Protein AF-A0A1H9Y994-F1 (afdb_monomer)

pLDDT: mean 84.55, std 11.84, range [49.69, 94.56]

Secondary structure (DSSP, 8-state):
---EEEEETTEEEEE-TTS-EEEEEPPPTTTPPPEEEEE-SHHHHHHHHHHHHHS-SHHHHHHHHHHHHHHHHHH-TT--

Nearest PDB structures (foldseek):
  1p27-assembly1_C  TM=5.016E-01  e=3.918E-01  Homo sapiens
  1hl6-assembly2_D  TM=5.288E-01  e=9.070E-01  Drosophila melanogaster
  1oo0-assembly1_A  TM=4.834E-01  e=6.720E-01  Drosophila melanogaster
  8adc-assembly1_B  TM=5.930E-01  e=5.819E+00  Waddlia chondrophila
  8adb-assembly1_A  TM=4.618E-01  e=8.338E+00  Waddlia chondrophila

Organism: NCBI:txid364199

Structure (mmCIF, N/CA/C/O backbone):
data_AF-A0A1H9Y994-F1
#
_entry.id   AF-A0A1H9Y994-F1
#
loop_
_atom_site.group_PDB
_atom_site.id
_atom_site.type_symbol
_atom_site.label_atom_id
_atom_site.label_alt_id
_atom_site.label_comp_id
_atom_site.label_asym_id
_atom_site.label_entity_id
_atom_site.label_seq_id
_atom_site.pdbx_PDB_ins_code
_atom_site.Cartn_x
_atom_site.Cartn_y
_atom_site.Cartn_z
_atom_site.occupancy
_atom_site.B_iso_or_equiv
_atom_site.auth_seq_id
_atom_site.auth_comp_id
_atom_site.auth_asym_id
_atom_site.auth_atom_id
_atom_site.pdbx_PDB_model_num
ATOM 1 N N . MET A 1 1 ? -18.446 -2.564 2.061 1.00 52.69 1 MET A N 1
ATOM 2 C CA . MET A 1 1 ? -17.750 -1.252 2.057 1.00 52.69 1 MET A CA 1
ATOM 3 C C . MET A 1 1 ? -17.327 -1.021 0.620 1.00 52.69 1 MET A C 1
ATOM 5 O O . MET A 1 1 ? -16.906 -1.995 0.020 1.00 52.69 1 MET A O 1
ATOM 9 N N . ALA A 1 2 ? -17.495 0.172 0.041 1.00 56.81 2 ALA A N 1
ATOM 10 C CA . ALA A 1 2 ? -17.119 0.377 -1.360 1.00 56.81 2 ALA A CA 1
ATOM 11 C C . ALA A 1 2 ? -15.644 0.007 -1.571 1.00 56.81 2 ALA A C 1
ATOM 13 O O . ALA A 1 2 ? -14.792 0.415 -0.781 1.00 56.81 2 ALA A O 1
ATOM 14 N N . ASP A 1 3 ? -15.375 -0.782 -2.606 1.00 68.00 3 ASP A N 1
ATOM 15 C CA . ASP A 1 3 ? -14.028 -1.195 -2.968 1.00 68.00 3 ASP A CA 1
ATOM 16 C C . ASP A 1 3 ? -13.220 0.047 -3.355 1.00 68.00 3 ASP A C 1
ATOM 18 O O . ASP A 1 3 ? -13.466 0.669 -4.389 1.00 68.00 3 ASP A O 1
ATOM 22 N N . ARG A 1 4 ? -12.325 0.483 -2.466 1.00 82.12 4 ARG A N 1
ATOM 23 C CA . ARG A 1 4 ? -11.481 1.654 -2.707 1.00 82.12 4 ARG A CA 1
ATOM 24 C C . ARG A 1 4 ? -10.129 1.175 -3.191 1.00 82.12 4 ARG A C 1
ATOM 26 O O . ARG A 1 4 ? -9.497 0.333 -2.551 1.00 82.12 4 ARG A O 1
ATOM 33 N N . GLU A 1 5 ? -9.668 1.745 -4.295 1.00 90.50 5 GLU A N 1
ATOM 34 C CA . GLU A 1 5 ? -8.337 1.491 -4.824 1.00 90.50 5 GLU A CA 1
ATOM 35 C C . GLU A 1 5 ? -7.558 2.787 -5.030 1.00 90.50 5 GLU A C 1
ATOM 37 O O . GLU A 1 5 ? -8.106 3.844 -5.339 1.00 90.50 5 GLU A O 1
ATOM 42 N N . PHE A 1 6 ? -6.247 2.683 -4.867 1.00 91.75 6 PHE A N 1
ATOM 43 C CA . PHE A 1 6 ? -5.304 3.756 -5.102 1.00 91.75 6 PHE A CA 1
ATOM 44 C C . PHE A 1 6 ? -4.109 3.226 -5.878 1.00 91.75 6 PHE A C 1
ATOM 46 O O . PHE A 1 6 ? -3.512 2.208 -5.518 1.00 91.75 6 PHE A O 1
ATOM 53 N N . LEU A 1 7 ? -3.744 3.937 -6.942 1.00 91.50 7 LEU A N 1
ATOM 54 C CA . LEU A 1 7 ? -2.626 3.595 -7.807 1.00 91.50 7 LEU A CA 1
ATOM 55 C C . LEU A 1 7 ? -1.503 4.621 -7.637 1.00 91.50 7 LEU A C 1
ATOM 57 O O . LEU A 1 7 ? -1.673 5.803 -7.925 1.00 91.50 7 LEU A O 1
ATOM 61 N N . ALA A 1 8 ? -0.333 4.150 -7.220 1.00 88.25 8 ALA A N 1
ATOM 62 C CA . ALA A 1 8 ? 0.911 4.905 -7.214 1.00 88.25 8 ALA A CA 1
ATOM 63 C C . ALA A 1 8 ? 1.893 4.237 -8.182 1.00 88.25 8 ALA A C 1
ATOM 65 O O . ALA A 1 8 ? 2.479 3.200 -7.870 1.00 88.25 8 ALA A O 1
ATOM 66 N N . GLY A 1 9 ? 2.055 4.807 -9.378 1.00 87.38 9 GLY A N 1
ATOM 67 C CA . GLY A 1 9 ? 2.915 4.233 -10.415 1.00 87.38 9 GLY A CA 1
ATOM 68 C C . GLY A 1 9 ? 2.488 2.805 -10.774 1.00 87.38 9 GLY A C 1
ATOM 69 O O . GLY A 1 9 ? 1.382 2.586 -11.260 1.00 87.38 9 GLY A O 1
ATOM 70 N N . ARG A 1 10 ? 3.362 1.825 -10.511 1.00 86.56 10 ARG A N 1
ATOM 71 C CA . ARG A 1 10 ? 3.102 0.388 -10.739 1.00 86.56 10 ARG A CA 1
ATOM 72 C C . ARG A 1 10 ? 2.532 -0.349 -9.524 1.00 86.56 10 ARG A C 1
ATOM 74 O O . ARG A 1 10 ? 2.348 -1.563 -9.586 1.00 86.56 10 ARG A O 1
ATOM 81 N N . VAL A 1 11 ? 2.279 0.345 -8.417 1.00 89.69 11 VAL A N 1
ATOM 82 C CA . VAL A 1 11 ? 1.774 -0.253 -7.178 1.00 89.69 11 VAL A CA 1
ATOM 83 C C . VAL A 1 11 ? 0.337 0.186 -6.943 1.00 89.69 11 VAL A C 1
ATOM 85 O O . VAL A 1 11 ? 0.043 1.376 -6.872 1.00 89.69 11 VAL A O 1
ATOM 88 N N . ARG A 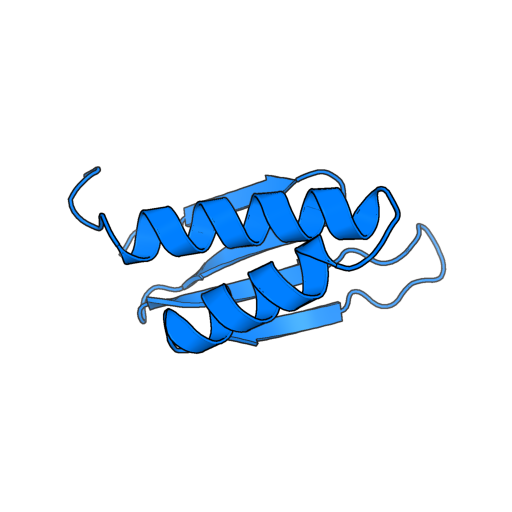1 12 ? -0.560 -0.783 -6.797 1.00 92.06 12 ARG A N 1
ATOM 89 C CA . ARG A 1 12 ? -1.969 -0.583 -6.474 1.00 92.06 12 ARG A CA 1
ATOM 90 C C . ARG A 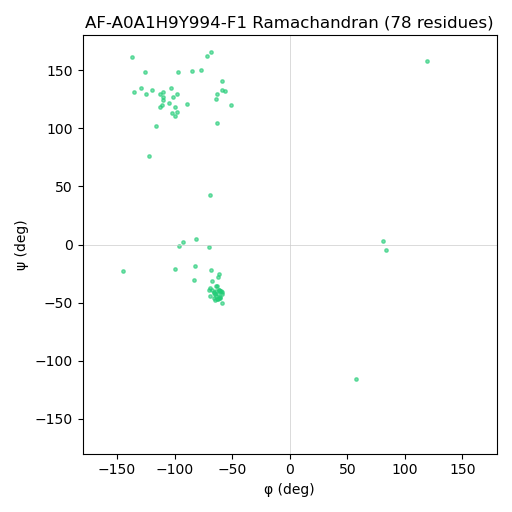1 12 ? -2.238 -1.069 -5.057 1.00 92.06 12 ARG A C 1
ATOM 92 O O . ARG A 1 12 ? -1.930 -2.214 -4.750 1.00 92.06 12 ARG A O 1
ATOM 99 N N . ALA A 1 13 ? -2.825 -0.233 -4.214 1.00 92.38 13 ALA A N 1
ATOM 100 C CA . ALA A 1 13 ? -3.426 -0.658 -2.955 1.00 92.38 13 ALA A CA 1
ATOM 101 C C . ALA A 1 13 ? -4.943 -0.689 -3.122 1.00 92.38 13 ALA A C 1
ATOM 103 O O . ALA A 1 13 ? -5.519 0.241 -3.676 1.00 92.38 13 ALA A O 1
ATOM 104 N N . ARG A 1 14 ? -5.584 -1.750 -2.647 1.00 92.38 14 ARG A N 1
ATOM 105 C CA . ARG A 1 14 ? -7.034 -1.927 -2.652 1.00 92.38 14 ARG A CA 1
ATOM 106 C C . ARG A 1 14 ? -7.485 -2.303 -1.252 1.00 92.38 14 ARG A C 1
ATOM 108 O O . ARG A 1 14 ? -6.860 -3.159 -0.636 1.00 92.38 14 ARG A O 1
ATOM 115 N N . ILE A 1 15 ? -8.553 -1.690 -0.763 1.00 89.38 15 ILE A N 1
ATOM 116 C CA . ILE A 1 15 ? -9.188 -2.061 0.502 1.00 89.38 15 ILE A CA 1
ATOM 117 C C . ILE A 1 15 ? -10.389 -2.923 0.155 1.00 89.38 15 ILE A C 1
ATOM 119 O O . ILE A 1 15 ? -11.354 -2.444 -0.437 1.00 89.38 15 ILE A O 1
ATOM 123 N N . ALA A 1 16 ? -10.290 -4.205 0.483 1.00 86.25 16 ALA A N 1
ATOM 124 C CA . ALA A 1 16 ? -11.363 -5.157 0.285 1.00 86.25 16 ALA A CA 1
ATOM 125 C C . ALA A 1 16 ? -12.495 -4.914 1.292 1.00 86.25 16 ALA A C 1
ATOM 127 O O . ALA A 1 16 ? -12.316 -4.294 2.342 1.00 86.25 16 ALA A O 1
ATOM 128 N N . GLU A 1 17 ? -13.674 -5.458 0.999 1.00 81.12 17 GLU A N 1
ATOM 129 C CA . GLU A 1 17 ? -14.879 -5.220 1.801 1.00 81.12 17 GLU A CA 1
ATOM 130 C C . GLU A 1 17 ? -14.776 -5.697 3.254 1.00 81.12 17 GLU A C 1
ATOM 132 O O . GLU A 1 17 ? -15.454 -5.160 4.129 1.00 81.12 17 GLU A O 1
ATOM 137 N N . ASN A 1 18 ? -13.914 -6.683 3.507 1.00 82.69 18 ASN A N 1
ATOM 138 C CA . ASN A 1 18 ? -13.610 -7.216 4.833 1.00 82.69 18 ASN A CA 1
ATOM 139 C C . ASN A 1 18 ? -12.595 -6.361 5.619 1.00 82.69 18 ASN A C 1
ATOM 141 O O . ASN A 1 18 ? -12.164 -6.772 6.693 1.00 82.69 18 ASN A O 1
ATOM 145 N N . GLY A 1 19 ? -12.177 -5.209 5.084 1.00 81.88 19 GLY A N 1
ATOM 146 C CA . GLY A 1 19 ? -11.196 -4.317 5.703 1.00 81.88 19 GLY A CA 1
ATOM 147 C C . GLY A 1 19 ? -9.736 -4.729 5.493 1.00 81.88 19 GLY A C 1
ATOM 148 O O . GLY A 1 19 ? -8.841 -4.061 6.007 1.00 81.88 19 GLY A O 1
ATOM 149 N N . SER A 1 20 ? -9.474 -5.797 4.734 1.00 87.94 20 SER A N 1
ATOM 150 C CA . SER A 1 20 ? -8.109 -6.175 4.360 1.00 87.94 20 SER A CA 1
ATOM 151 C C . SER A 1 20 ? -7.571 -5.290 3.237 1.00 87.94 20 SER A C 1
ATOM 153 O O . SER A 1 20 ? -8.310 -4.804 2.382 1.00 87.94 20 SER A O 1
ATOM 155 N N . VAL A 1 21 ? -6.258 -5.091 3.226 1.00 91.31 21 VAL A N 1
ATOM 156 C CA . VAL A 1 21 ? -5.541 -4.331 2.210 1.00 91.31 21 VAL A CA 1
ATOM 157 C C . VAL A 1 21 ? -4.818 -5.296 1.286 1.00 91.31 21 VAL A C 1
ATOM 159 O O . VAL A 1 21 ? -3.954 -6.069 1.697 1.00 91.31 21 VAL A O 1
ATOM 162 N N . ILE A 1 22 ? -5.143 -5.217 0.006 1.00 92.44 22 ILE A N 1
ATOM 163 C CA . ILE A 1 22 ? -4.492 -5.949 -1.066 1.00 92.44 22 ILE A CA 1
ATOM 164 C C . ILE A 1 22 ? -3.548 -4.989 -1.782 1.00 92.44 22 ILE A C 1
ATOM 166 O O . ILE A 1 22 ? -3.978 -4.047 -2.447 1.00 92.44 22 ILE A O 1
ATOM 170 N N . LEU A 1 23 ? -2.250 -5.244 -1.678 1.00 92.25 23 LEU A N 1
ATOM 171 C CA . LEU A 1 23 ? -1.225 -4.518 -2.409 1.00 92.25 23 LEU A CA 1
ATOM 172 C C . LEU A 1 23 ? -0.802 -5.335 -3.629 1.00 92.25 23 LEU A C 1
ATOM 174 O O . LEU A 1 23 ? -0.278 -6.435 -3.496 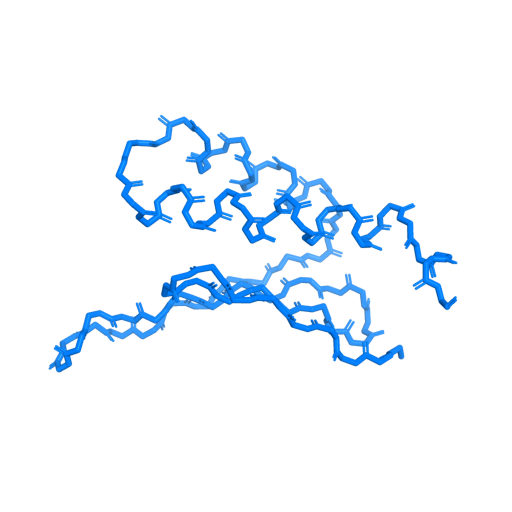1.00 92.25 23 LEU A O 1
ATOM 178 N N . THR A 1 24 ? -1.004 -4.794 -4.822 1.00 91.31 24 THR A N 1
ATOM 179 C CA . THR A 1 24 ? -0.601 -5.405 -6.089 1.00 91.31 24 THR A CA 1
ATOM 180 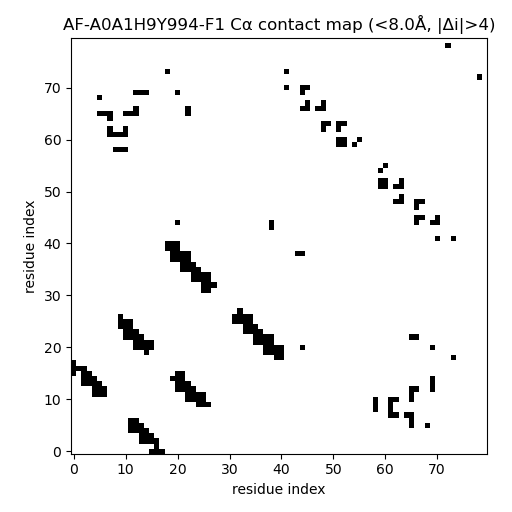C C . THR A 1 24 ? 0.500 -4.574 -6.724 1.00 91.31 24 THR A C 1
ATOM 182 O O . THR A 1 24 ? 0.296 -3.416 -7.078 1.00 91.31 24 THR A O 1
ATOM 185 N N . ARG A 1 25 ? 1.676 -5.164 -6.905 1.00 88.38 25 ARG A N 1
ATOM 186 C CA . ARG A 1 25 ? 2.777 -4.582 -7.667 1.00 88.38 25 ARG A CA 1
ATOM 187 C C . ARG A 1 25 ? 2.761 -5.177 -9.069 1.00 88.38 25 ARG A C 1
ATOM 189 O O . ARG A 1 25 ? 3.014 -6.372 -9.232 1.00 88.38 25 ARG A O 1
ATOM 196 N N . ALA A 1 26 ? 2.494 -4.350 -10.074 1.00 82.00 26 ALA A N 1
ATOM 197 C CA . ALA A 1 26 ? 2.623 -4.754 -11.465 1.00 82.00 26 ALA A CA 1
ATOM 198 C C . ALA A 1 26 ? 4.090 -5.087 -11.763 1.00 82.00 26 ALA A C 1
ATOM 200 O O . ALA A 1 26 ? 4.998 -4.315 -11.446 1.00 82.00 26 ALA A O 1
ATOM 201 N N . GLY A 1 27 ? 4.325 -6.258 -12.350 1.00 74.69 27 GLY A N 1
ATOM 202 C CA . GLY A 1 27 ? 5.653 -6.615 -12.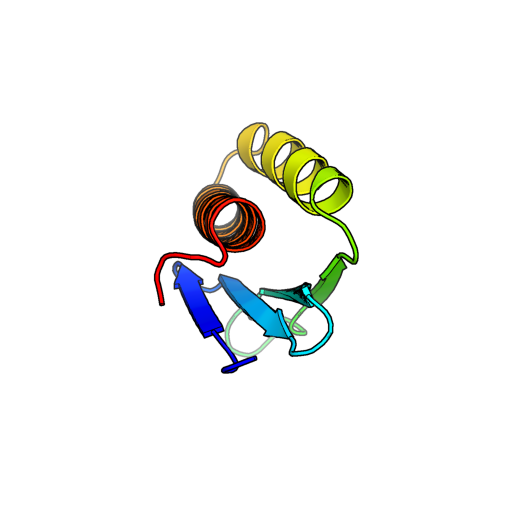819 1.00 74.69 27 GLY A CA 1
ATOM 203 C C . GLY A 1 27 ? 6.080 -5.765 -14.019 1.00 74.69 27 GLY A C 1
ATOM 204 O O . GLY A 1 27 ? 5.272 -5.073 -14.640 1.00 74.69 27 GLY A O 1
ATOM 205 N N . ALA A 1 28 ? 7.372 -5.797 -14.348 1.00 65.88 28 ALA A N 1
ATOM 206 C CA . ALA A 1 28 ? 7.887 -5.120 -15.534 1.00 65.88 28 ALA A CA 1
ATOM 207 C C . ALA A 1 28 ? 7.200 -5.639 -16.811 1.00 65.88 28 ALA A C 1
ATOM 209 O O . ALA A 1 28 ? 6.972 -6.847 -16.946 1.00 65.88 28 ALA A O 1
ATOM 210 N N . ILE A 1 29 ? 6.912 -4.725 -17.745 1.00 59.31 29 ILE A N 1
ATOM 211 C CA . ILE A 1 29 ? 6.265 -5.022 -19.030 1.00 59.31 29 ILE A CA 1
ATOM 212 C C . ILE A 1 29 ? 7.011 -6.177 -19.718 1.00 59.31 29 ILE A C 1
ATOM 214 O O . ILE A 1 29 ? 8.211 -6.087 -19.968 1.00 59.31 29 ILE A O 1
ATOM 218 N N . GLY A 1 30 ? 6.302 -7.280 -19.974 1.00 62.47 30 GLY A N 1
ATOM 219 C CA . GLY A 1 30 ? 6.806 -8.437 -20.722 1.00 62.47 30 GLY A CA 1
ATOM 220 C C . GLY A 1 30 ? 7.618 -9.482 -19.943 1.00 62.47 30 GLY A C 1
ATOM 221 O O . GLY A 1 30 ? 7.955 -10.504 -20.533 1.00 62.47 30 GLY A O 1
ATOM 222 N N . ARG A 1 31 ? 7.938 -9.287 -18.650 1.00 60.06 31 ARG A N 1
ATOM 223 C CA . ARG A 1 31 ? 8.705 -10.287 -17.860 1.00 60.06 31 ARG A CA 1
ATOM 224 C C . ARG A 1 31 ? 8.336 -10.424 -16.383 1.00 60.06 31 ARG A C 1
ATOM 226 O O . ARG A 1 31 ? 8.650 -11.449 -15.784 1.00 60.06 31 ARG A O 1
ATOM 233 N N . GLY A 1 32 ? 7.737 -9.415 -15.755 1.00 63.72 32 GLY A N 1
ATOM 234 C CA . GLY A 1 32 ? 7.487 -9.459 -14.317 1.00 63.72 32 GLY A CA 1
ATOM 235 C C . GLY A 1 32 ? 6.144 -10.099 -13.985 1.00 63.72 32 GLY A C 1
ATOM 236 O O . GLY A 1 32 ? 5.104 -9.568 -14.365 1.00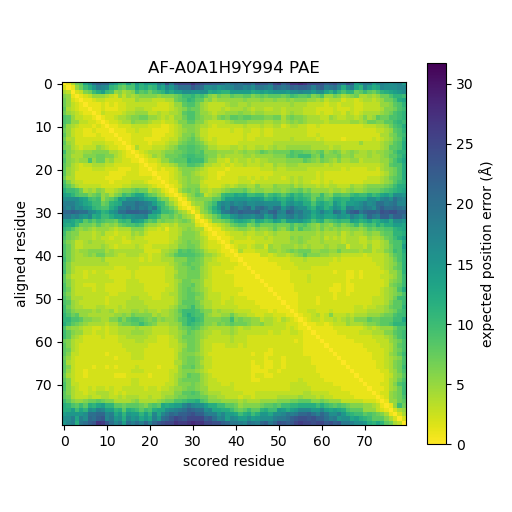 63.72 32 GLY A O 1
ATOM 237 N N . VAL A 1 33 ? 6.156 -11.186 -13.212 1.00 75.31 33 VAL A N 1
ATOM 238 C CA . VAL A 1 33 ? 4.934 -11.694 -12.573 1.00 75.31 33 VAL A CA 1
ATOM 239 C C . VAL A 1 33 ? 4.447 -10.630 -11.581 1.00 75.31 33 VAL A C 1
ATOM 241 O O . VAL A 1 33 ? 5.246 -10.194 -10.741 1.00 75.31 33 VAL A O 1
ATOM 244 N N . PRO A 1 34 ? 3.185 -10.168 -11.671 1.00 79.38 34 PRO A N 1
ATOM 245 C CA . PRO A 1 34 ? 2.643 -9.252 -10.683 1.00 79.38 34 PRO A CA 1
ATOM 246 C C . PRO A 1 34 ? 2.700 -9.909 -9.304 1.00 79.38 34 PRO A C 1
ATOM 248 O O . PRO A 1 34 ? 2.339 -11.073 -9.141 1.00 79.38 34 PRO A O 1
ATOM 251 N N . ARG A 1 35 ? 3.187 -9.170 -8.308 1.00 84.94 35 ARG A N 1
ATOM 252 C CA . ARG A 1 35 ? 3.240 -9.654 -6.926 1.00 84.94 35 ARG A CA 1
ATOM 253 C C . ARG A 1 35 ? 2.097 -9.048 -6.144 1.00 84.94 35 ARG A C 1
ATOM 255 O O . ARG A 1 35 ? 1.950 -7.828 -6.123 1.00 84.94 35 ARG A O 1
ATOM 262 N N . GLN A 1 36 ? 1.323 -9.904 -5.496 1.00 88.56 36 GLN A N 1
ATOM 263 C CA . GLN A 1 36 ? 0.227 -9.500 -4.636 1.00 88.56 36 GLN A CA 1
ATOM 264 C C . GLN A 1 36 ? 0.563 -9.867 -3.193 1.00 88.56 36 GLN A C 1
ATOM 266 O O . GLN A 1 36 ? 0.943 -11.001 -2.910 1.00 88.56 36 GLN A O 1
ATOM 271 N N . SER A 1 37 ? 0.413 -8.900 -2.298 1.00 88.75 37 SER A N 1
ATOM 272 C CA . SER A 1 37 ? 0.539 -9.078 -0.857 1.00 88.75 37 SER A CA 1
ATOM 273 C C . SER A 1 37 ? -0.782 -8.697 -0.208 1.00 88.75 37 SER A C 1
ATOM 275 O O . SER A 1 37 ? -1.353 -7.655 -0.527 1.00 88.75 37 SER A O 1
ATOM 277 N N . MET A 1 38 ? -1.265 -9.535 0.702 1.00 90.69 38 MET A N 1
ATOM 278 C CA . MET A 1 38 ? -2.496 -9.293 1.445 1.00 90.69 38 MET A CA 1
ATOM 279 C C . MET A 1 38 ? -2.161 -8.995 2.903 1.00 90.69 38 MET A C 1
ATOM 281 O O . MET A 1 38 ? -1.377 -9.712 3.520 1.00 90.69 38 MET A O 1
ATOM 285 N N . MET A 1 39 ? -2.745 -7.926 3.430 1.00 92.25 39 MET A N 1
ATOM 286 C CA . MET A 1 39 ? -2.554 -7.443 4.793 1.00 92.25 39 MET A CA 1
ATOM 287 C C . MET A 1 39 ? -3.921 -7.330 5.461 1.00 92.25 39 MET A C 1
ATOM 289 O O . MET A 1 39 ? -4.844 -6.744 4.905 1.00 92.25 39 MET A O 1
ATOM 293 N N . TRP A 1 40 ? -4.067 -7.906 6.645 1.00 87.62 40 TRP A N 1
ATOM 294 C CA . TRP A 1 40 ? -5.355 -8.076 7.319 1.00 87.62 40 TRP A CA 1
ATOM 295 C C . TRP A 1 40 ? -5.618 -7.019 8.389 1.00 87.62 40 TRP A C 1
ATOM 297 O O . TRP A 1 40 ? -6.768 -6.788 8.748 1.00 87.62 40 TRP A O 1
ATOM 307 N N . CYS A 1 41 ? -4.569 -6.372 8.898 1.00 88.44 41 CYS A N 1
ATOM 308 C CA . CYS A 1 41 ? -4.676 -5.369 9.950 1.00 88.44 41 CYS A CA 1
ATOM 309 C C . CYS A 1 41 ? -3.789 -4.147 9.681 1.00 88.44 41 CYS A C 1
ATOM 311 O O . CYS A 1 41 ? -2.831 -4.192 8.905 1.00 88.44 41 CYS A O 1
ATOM 313 N N . ALA A 1 42 ? -4.105 -3.041 10.359 1.00 89.06 42 ALA A N 1
ATOM 314 C CA . ALA A 1 42 ? -3.375 -1.783 10.224 1.00 89.06 42 ALA A CA 1
ATOM 315 C C . ALA A 1 42 ? -1.902 -1.900 10.659 1.00 89.06 42 ALA A C 1
ATOM 317 O O . ALA A 1 42 ? -1.054 -1.188 10.125 1.00 89.06 42 ALA A O 1
ATOM 318 N N . GLU A 1 43 ? -1.581 -2.810 11.585 1.00 91.88 43 GLU A N 1
ATOM 319 C CA . GLU A 1 43 ? -0.203 -3.071 12.021 1.00 91.88 43 GLU A CA 1
ATOM 320 C C . GLU A 1 43 ? 0.646 -3.658 10.891 1.00 91.88 43 GLU A C 1
ATOM 322 O O . GLU A 1 43 ? 1.727 -3.139 10.621 1.00 91.88 43 GLU A O 1
ATOM 327 N N . GLN A 1 44 ? 0.128 -4.650 10.156 1.00 92.75 44 GLN A N 1
ATOM 328 C CA . GLN A 1 44 ? 0.812 -5.215 8.986 1.00 92.75 44 GLN A CA 1
ATOM 329 C C . GLN A 1 44 ? 1.052 -4.153 7.906 1.00 92.75 44 GLN A C 1
ATOM 331 O O . GLN A 1 44 ? 2.130 -4.090 7.316 1.00 92.75 44 GLN A O 1
ATOM 336 N N . VAL A 1 45 ? 0.071 -3.272 7.679 1.00 92.38 45 VAL A N 1
ATOM 337 C CA . VAL A 1 45 ? 0.206 -2.154 6.730 1.00 92.38 45 VAL A CA 1
ATOM 338 C C . VAL A 1 45 ? 1.257 -1.146 7.208 1.00 92.38 45 VAL A C 1
ATOM 340 O O . VAL A 1 45 ? 2.055 -0.658 6.406 1.00 92.38 45 VAL A O 1
ATOM 343 N N . ALA A 1 46 ? 1.301 -0.840 8.507 1.00 93.38 46 ALA A N 1
ATOM 344 C CA . ALA A 1 46 ? 2.283 0.071 9.091 1.00 93.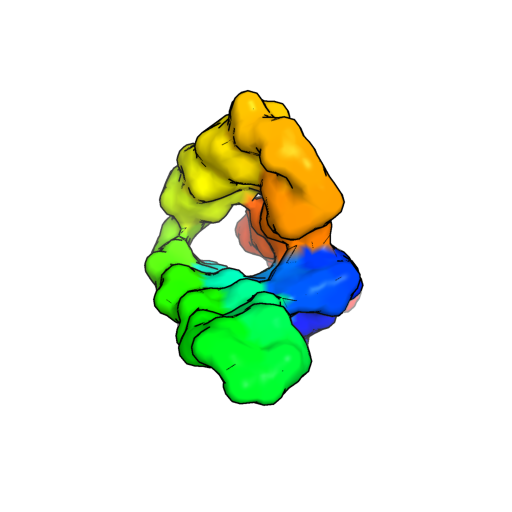38 46 ALA A CA 1
ATOM 345 C C . ALA A 1 46 ? 3.711 -0.501 9.055 1.00 93.38 46 ALA A C 1
ATOM 347 O O . ALA A 1 46 ? 4.660 0.231 8.758 1.00 93.38 46 ALA A O 1
ATOM 348 N N . GLU A 1 47 ? 3.873 -1.799 9.307 1.00 94.25 47 GLU A N 1
ATOM 349 C CA . GLU A 1 47 ? 5.157 -2.491 9.198 1.00 94.25 47 GLU A CA 1
ATOM 350 C C . GLU A 1 47 ? 5.648 -2.514 7.746 1.00 94.25 47 GLU A C 1
ATOM 352 O O . GLU A 1 47 ? 6.781 -2.106 7.468 1.00 94.25 47 GLU A O 1
ATOM 357 N N . ALA A 1 48 ? 4.774 -2.875 6.800 1.00 92.62 48 ALA A N 1
ATOM 358 C CA . ALA A 1 48 ? 5.082 -2.828 5.374 1.00 92.62 48 ALA A CA 1
ATOM 359 C C . ALA A 1 48 ? 5.470 -1.407 4.929 1.00 92.62 48 ALA A C 1
ATOM 361 O O . ALA A 1 48 ? 6.435 -1.227 4.184 1.00 92.62 48 ALA A O 1
ATOM 362 N N . LEU A 1 49 ? 4.777 -0.377 5.432 1.00 93.94 49 LEU A N 1
ATOM 363 C CA . LEU A 1 49 ? 5.093 1.024 5.148 1.00 93.94 49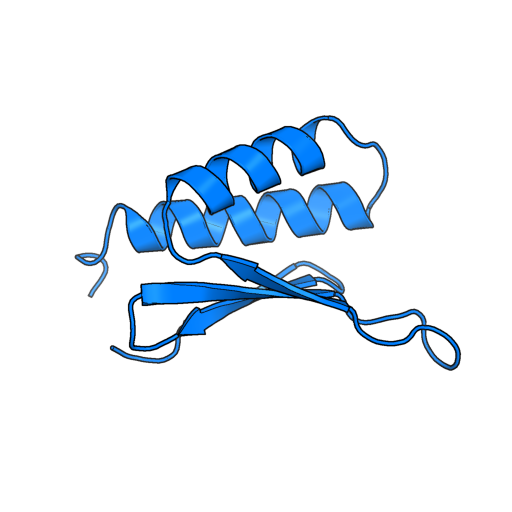 LEU A CA 1
ATOM 364 C C . LEU A 1 49 ? 6.486 1.397 5.665 1.00 93.94 49 LEU A C 1
ATOM 366 O O . LEU A 1 49 ? 7.244 2.075 4.965 1.00 93.94 49 LEU A O 1
ATOM 370 N N . ARG A 1 50 ? 6.839 0.957 6.877 1.00 94.19 50 ARG A N 1
ATOM 371 C CA . ARG A 1 50 ? 8.166 1.178 7.462 1.00 94.19 50 ARG A CA 1
ATOM 372 C C . ARG A 1 50 ? 9.249 0.504 6.619 1.00 94.19 50 ARG A C 1
ATOM 374 O O . ARG A 1 50 ? 10.226 1.163 6.269 1.00 94.19 50 ARG A O 1
ATOM 381 N N . ALA A 1 51 ? 9.047 -0.754 6.230 1.00 93.06 51 ALA A N 1
ATOM 382 C CA . ALA A 1 51 ? 9.976 -1.496 5.380 1.00 93.06 51 ALA A CA 1
ATOM 383 C C . ALA A 1 51 ? 10.119 -0.876 3.975 1.00 93.06 51 ALA A C 1
ATOM 385 O O . ALA A 1 51 ? 11.221 -0.793 3.432 1.00 93.06 51 ALA A O 1
ATOM 386 N N . ALA A 1 52 ? 9.025 -0.398 3.375 1.00 91.81 52 ALA A N 1
ATOM 387 C CA . ALA A 1 52 ? 9.057 0.307 2.094 1.00 91.81 52 ALA A CA 1
ATOM 388 C C . ALA A 1 52 ? 9.805 1.644 2.195 1.00 91.81 52 ALA A C 1
ATOM 390 O O . ALA A 1 52 ? 10.630 1.941 1.337 1.00 91.81 52 ALA A O 1
ATOM 391 N N . SER A 1 53 ? 9.592 2.404 3.272 1.00 91.62 53 SER A N 1
ATOM 392 C CA . SER A 1 53 ? 10.228 3.715 3.485 1.00 91.62 53 SER A CA 1
ATOM 393 C C . SER A 1 53 ? 11.741 3.636 3.723 1.00 91.62 53 SER A C 1
ATOM 395 O O . SER A 1 53 ? 12.447 4.618 3.513 1.00 91.62 53 SER A O 1
ATOM 397 N N . GLN A 1 54 ? 12.251 2.483 4.162 1.00 93.06 54 GLN A N 1
ATOM 398 C CA . GLN A 1 54 ? 13.688 2.242 4.340 1.00 93.06 54 GLN A CA 1
ATOM 399 C C . GLN A 1 54 ? 14.402 1.854 3.036 1.00 93.06 54 GLN A C 1
ATOM 401 O O . GLN A 1 54 ? 15.627 1.947 2.950 1.00 93.06 54 GLN A O 1
ATOM 406 N N . ARG A 1 55 ? 13.659 1.414 2.014 1.00 90.44 55 ARG A N 1
ATOM 407 C CA . ARG A 1 55 ? 14.217 1.046 0.709 1.00 90.44 55 ARG A CA 1
ATOM 408 C C . ARG A 1 55 ? 14.359 2.276 -0.185 1.00 90.44 55 ARG A C 1
ATOM 410 O O . A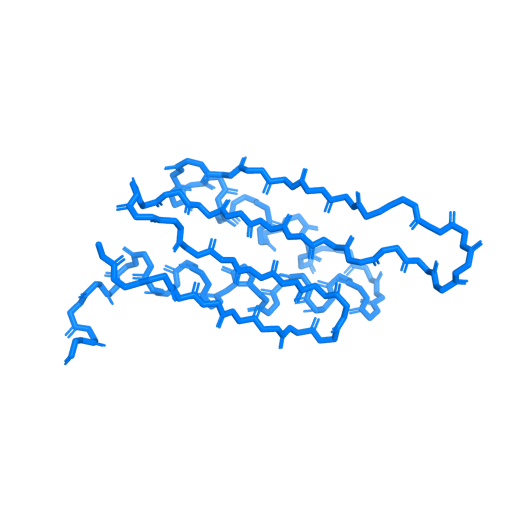RG A 1 55 ? 13.575 3.216 -0.119 1.00 90.44 55 ARG A O 1
ATOM 417 N N . ARG A 1 56 ? 15.361 2.249 -1.066 1.00 87.25 56 ARG A N 1
ATOM 418 C CA . ARG A 1 56 ? 15.566 3.267 -2.107 1.00 87.25 56 ARG A CA 1
ATOM 419 C C . ARG A 1 56 ? 14.982 2.786 -3.437 1.00 87.25 56 ARG A C 1
ATOM 421 O O . ARG A 1 56 ? 15.002 1.590 -3.719 1.00 87.25 56 ARG A O 1
ATOM 428 N N . GLY A 1 57 ? 14.504 3.722 -4.253 1.00 87.56 57 GLY A N 1
ATOM 429 C CA . GLY A 1 57 ? 13.991 3.464 -5.602 1.00 87.56 57 GLY A CA 1
ATOM 430 C C . GLY A 1 57 ? 12.522 3.845 -5.786 1.00 87.56 57 GLY A C 1
ATOM 431 O O . GLY A 1 57 ? 11.755 3.928 -4.827 1.00 87.56 57 GLY A O 1
ATOM 432 N N . GLU A 1 58 ? 12.132 4.070 -7.038 1.00 87.69 58 GLU A N 1
ATOM 433 C CA . GLU A 1 58 ? 10.789 4.533 -7.409 1.00 87.69 58 GLU A CA 1
ATOM 434 C C . GLU A 1 58 ? 9.684 3.565 -6.961 1.00 87.69 58 GLU A C 1
ATOM 436 O O . GLU A 1 58 ? 8.668 3.997 -6.417 1.00 87.69 58 GLU A O 1
ATOM 441 N N . ASP A 1 59 ? 9.920 2.255 -7.076 1.00 85.56 59 ASP A N 1
ATOM 442 C CA . ASP A 1 59 ? 8.988 1.225 -6.603 1.00 85.56 59 ASP A CA 1
ATOM 443 C C . ASP A 1 59 ? 8.746 1.303 -5.091 1.00 85.56 59 ASP A C 1
ATOM 445 O O . ASP A 1 59 ? 7.623 1.102 -4.632 1.00 85.56 59 ASP A O 1
ATOM 449 N N . ALA A 1 60 ? 9.792 1.586 -4.307 1.00 89.19 60 ALA A N 1
ATOM 450 C CA . ALA A 1 60 ? 9.684 1.713 -2.856 1.00 89.19 60 ALA A CA 1
ATOM 451 C C . ALA A 1 60 ? 8.903 2.977 -2.466 1.00 89.19 60 ALA A C 1
ATOM 453 O O . ALA A 1 60 ? 8.057 2.927 -1.576 1.00 89.19 60 ALA A O 1
ATOM 454 N N . ILE A 1 61 ? 9.123 4.084 -3.185 1.00 92.56 61 ILE A N 1
ATOM 455 C CA . ILE A 1 61 ? 8.371 5.335 -3.010 1.00 92.56 61 ILE A CA 1
ATOM 456 C C . ILE A 1 61 ? 6.892 5.120 -3.351 1.00 92.56 61 ILE A C 1
ATOM 458 O O . ILE A 1 61 ? 6.014 5.518 -2.584 1.00 92.56 61 ILE A O 1
ATOM 462 N N . CYS A 1 62 ? 6.605 4.472 -4.480 1.00 91.94 62 CYS A N 1
ATOM 463 C CA . CYS A 1 62 ? 5.245 4.155 -4.905 1.00 91.94 62 CYS A CA 1
ATOM 464 C C . CYS A 1 62 ? 4.530 3.251 -3.895 1.00 91.94 62 CYS A C 1
ATOM 466 O O . CYS A 1 62 ? 3.401 3.535 -3.497 1.00 91.94 62 CYS A O 1
ATOM 468 N N . GLU A 1 63 ? 5.211 2.209 -3.421 1.00 91.88 63 GLU A N 1
ATOM 469 C CA . GLU A 1 63 ? 4.691 1.314 -2.391 1.00 91.88 63 GLU A CA 1
ATOM 470 C C . GLU A 1 63 ? 4.413 2.042 -1.075 1.00 91.88 63 GLU A C 1
ATOM 472 O O . GLU A 1 63 ? 3.322 1.908 -0.524 1.00 91.88 63 GLU A O 1
ATOM 477 N N . ALA A 1 64 ? 5.339 2.880 -0.604 1.00 94.56 64 ALA A N 1
ATOM 478 C CA . ALA A 1 64 ? 5.133 3.668 0.606 1.00 94.56 64 ALA A CA 1
ATOM 479 C C . ALA A 1 64 ? 3.935 4.626 0.472 1.00 94.56 64 ALA A C 1
ATOM 481 O O . ALA A 1 64 ? 3.155 4.773 1.411 1.00 94.56 64 ALA A O 1
ATOM 482 N N . ARG A 1 65 ? 3.731 5.249 -0.698 1.00 94.56 65 ARG A N 1
ATOM 483 C CA . ARG A 1 65 ? 2.552 6.100 -0.952 1.00 94.56 65 ARG A CA 1
ATOM 484 C C . ARG A 1 65 ? 1.253 5.295 -0.915 1.00 94.56 65 ARG A C 1
ATOM 486 O O . ARG A 1 65 ? 0.297 5.739 -0.283 1.00 94.56 65 ARG A O 1
ATOM 493 N N . ALA A 1 66 ? 1.233 4.118 -1.540 1.00 93.75 66 ALA A N 1
ATOM 494 C CA . ALA A 1 66 ? 0.062 3.246 -1.561 1.00 93.75 66 ALA A CA 1
ATOM 495 C C . ALA A 1 66 ? -0.300 2.724 -0.158 1.00 93.75 66 ALA A C 1
ATOM 497 O O . ALA A 1 66 ? -1.463 2.768 0.241 1.00 93.75 66 ALA A O 1
ATOM 498 N N . LEU A 1 67 ? 0.700 2.318 0.630 1.00 93.62 67 LEU A N 1
ATOM 499 C CA . LEU A 1 67 ? 0.515 1.860 2.010 1.00 93.62 67 LEU A CA 1
ATOM 500 C C . LEU A 1 67 ? 0.115 2.995 2.958 1.00 93.62 67 LEU A C 1
ATOM 502 O O . LEU A 1 67 ? -0.724 2.795 3.832 1.00 93.62 67 LEU A O 1
ATOM 506 N N . ARG A 1 68 ? 0.665 4.204 2.777 1.00 94.31 68 ARG A N 1
ATOM 507 C CA . ARG A 1 68 ? 0.255 5.395 3.539 1.00 94.31 68 ARG A CA 1
ATOM 508 C C . ARG A 1 68 ? -1.221 5.710 3.305 1.00 94.31 68 ARG A C 1
ATOM 510 O O . ARG A 1 68 ? -1.933 5.973 4.269 1.00 94.31 68 ARG A O 1
ATOM 517 N N . TRP A 1 69 ? -1.666 5.692 2.048 1.00 93.69 69 TRP A N 1
ATOM 518 C CA . TRP A 1 69 ? -3.075 5.887 1.715 1.00 93.69 69 TRP A CA 1
ATOM 519 C C . TRP A 1 69 ? -3.948 4.823 2.389 1.00 93.69 69 TRP A C 1
ATOM 521 O O . TRP A 1 69 ? -4.864 5.181 3.124 1.00 93.69 69 TRP A O 1
ATOM 531 N N . ALA A 1 70 ? -3.599 3.540 2.244 1.00 91.56 70 ALA A N 1
ATOM 532 C CA . ALA A 1 70 ? -4.365 2.447 2.839 1.00 91.56 70 ALA A CA 1
ATOM 533 C C . ALA A 1 70 ? -4.465 2.573 4.368 1.00 91.56 70 ALA A C 1
ATOM 535 O O . ALA A 1 70 ? -5.544 2.431 4.934 1.00 91.56 70 ALA A O 1
ATOM 536 N N . LEU A 1 71 ? -3.365 2.922 5.043 1.00 91.44 71 LEU A N 1
ATOM 537 C CA . LEU A 1 71 ? -3.353 3.124 6.491 1.00 91.44 71 LEU A CA 1
ATOM 538 C C . LEU A 1 71 ? -4.251 4.290 6.932 1.00 91.44 71 LEU A C 1
ATOM 540 O O . LEU A 1 71 ? -4.861 4.218 7.996 1.00 91.44 71 LEU A O 1
ATOM 544 N N . ASN A 1 72 ? -4.326 5.362 6.140 1.00 90.62 72 ASN A N 1
ATOM 545 C CA . ASN A 1 72 ? -5.200 6.495 6.436 1.00 90.62 72 ASN A CA 1
ATOM 546 C C . ASN A 1 72 ? -6.676 6.115 6.286 1.00 90.62 72 ASN A C 1
ATOM 548 O O . ASN A 1 72 ? -7.465 6.423 7.171 1.00 90.62 72 ASN A O 1
ATOM 552 N N . GLU A 1 73 ? -7.034 5.399 5.223 1.00 88.62 73 GLU A N 1
ATOM 553 C CA . GLU A 1 73 ? -8.404 4.918 5.003 1.00 88.62 73 GLU A CA 1
ATOM 554 C C . GLU A 1 73 ? -8.849 3.915 6.080 1.00 88.62 73 GLU A C 1
ATOM 556 O O . GLU A 1 73 ? -10.000 3.930 6.505 1.00 88.62 73 GLU A O 1
ATOM 561 N N . MET A 1 74 ? -7.935 3.072 6.576 1.00 84.12 74 MET A N 1
ATOM 562 C CA . MET A 1 74 ? -8.222 2.167 7.696 1.00 84.12 74 MET A CA 1
ATOM 563 C C . MET A 1 74 ? -8.443 2.910 9.022 1.00 84.12 74 MET A C 1
ATOM 565 O O . MET A 1 74 ? -9.190 2.430 9.871 1.00 84.12 74 MET A O 1
ATOM 569 N N . LYS A 1 75 ? -7.776 4.055 9.226 1.00 82.81 75 LYS A N 1
ATOM 570 C CA . LYS A 1 75 ? -7.897 4.877 10.444 1.00 82.81 75 LYS A CA 1
ATOM 571 C C . LYS A 1 75 ? -9.100 5.812 10.416 1.00 82.81 75 LYS A C 1
ATOM 573 O O . LYS A 1 75 ? -9.643 6.113 11.474 1.00 82.81 75 LYS A O 1
ATOM 578 N N . ASP A 1 76 ? -9.493 6.266 9.233 1.00 72.88 76 ASP A N 1
ATOM 579 C CA . ASP A 1 76 ? -10.635 7.150 9.027 1.00 72.88 76 ASP A CA 1
ATOM 580 C C . ASP A 1 76 ? -11.653 6.512 8.066 1.00 72.88 76 ASP A C 1
ATOM 582 O O . ASP A 1 76 ? -11.776 6.914 6.904 1.00 72.88 76 ASP A O 1
ATOM 586 N N . PRO A 1 77 ? -12.437 5.529 8.548 1.00 61.56 77 PRO A N 1
ATOM 587 C CA . PRO A 1 77 ? -13.552 4.984 7.781 1.00 61.56 77 PRO A CA 1
ATOM 588 C C . PRO A 1 77 ? -14.719 5.982 7.646 1.00 61.56 77 PRO A C 1
ATOM 590 O O . PRO A 1 77 ? -15.725 5.644 7.016 1.00 61.56 77 PRO A O 1
ATOM 593 N N . ALA A 1 78 ? -14.622 7.172 8.260 1.00 52.97 78 ALA A N 1
ATOM 594 C CA . ALA A 1 78 ? -15.656 8.202 8.324 1.00 52.97 78 ALA A CA 1
ATOM 595 C C . ALA A 1 78 ? -15.510 9.289 7.244 1.00 52.97 78 ALA A C 1
ATOM 597 O O . ALA A 1 78 ? -16.402 10.126 7.120 1.00 52.97 78 ALA A O 1
ATOM 598 N N . ARG A 1 79 ? -14.481 9.221 6.385 1.00 54.16 79 ARG A N 1
ATOM 599 C CA . ARG A 1 79 ? -14.372 9.956 5.103 1.00 54.16 79 ARG A CA 1
ATOM 600 C C . ARG A 1 79 ? -15.371 9.437 4.038 1.00 54.16 79 ARG A C 1
ATOM 602 O O . ARG A 1 79 ? -15.006 9.175 2.882 1.00 54.16 79 ARG A O 1
ATOM 609 N N . ARG A 1 80 ? -16.601 9.194 4.500 1.00 49.69 80 ARG A N 1
ATOM 610 C CA . ARG A 1 80 ? -17.796 8.728 3.790 1.00 49.69 80 ARG A CA 1
ATOM 611 C C . ARG A 1 80 ? -18.489 9.881 3.090 1.00 49.69 80 ARG A C 1
ATOM 613 O O . ARG A 1 80 ? -18.597 10.958 3.712 1.00 49.69 80 ARG A O 1
#

Foldseek 3Di:
DPWDWDFQPQWIWIQDPLRKIWIWGHADPPDGDIDIDIGNDLVSLVVQLVVLVPDDDSSSVSSNVNSVVSSVCSVCVPVD

Radius of gyration: 12.29 Å; Cα contacts (8 Å, |Δi|>4): 129; chains: 1; bounding box: 33×22×33 Å

Solvent-accessible surface area (backbone atoms only — not comparable to full-atom values): 4402 Å² total; per-residue (Å²): 97,81,76,46,74,43,76,26,88,58,21,33,27,31,39,45,63,88,66,26,39,40,37,37,35,60,34,54,92,96,76,40,74,62,48,75,48,81,32,74,48,68,65,55,38,51,51,51,26,52,58,24,65,74,46,84,56,71,69,24,52,22,42,24,53,24,32,50,52,52,49,49,49,72,73,44,76,76,88,113

Mean predicted aligned error: 5.67 Å

Sequence (80 aa):
MADREFLAGRVRARIAENGSVILTRAGAIGRGVPRQSMMWCAEQVAEALRAASQRRGEDAICEARALRWALNEMKDPARR